Protein AF-A0A8R1ITS7-F1 (afdb_monomer_lite)

InterPro domains:
  IPR011989 Armadillo-like helical [G3DSA:1.25.10.10] (3-135)
  IPR016024 Armadillo-type fold [SSF48371] (13-123)

Organism: Caenorhabditis japonica (NCBI:txid281687)

Sequence (135 aa):
MSLHHEFIIAKFHTKVAITVGRLGQYCGEELAPHIGRFIRPCCYSLRNIKDNAEKESAFIGLCNMINLNPVGVLNDFIFWCDAIASWSQPTDTLRQLFANILQSFKLQVGDVNWTNFIQQLPPPLRERLALFYQI

Structure (mmCIF, N/CA/C/O backbone):
data_AF-A0A8R1ITS7-F1
#
_entry.id   AF-A0A8R1ITS7-F1
#
loop_
_atom_site.group_PDB
_atom_site.id
_atom_site.type_symbol
_atom_site.label_atom_id
_atom_site.label_alt_id
_atom_site.label_comp_id
_atom_site.label_asym_id
_atom_site.label_entity_id
_atom_site.label_seq_id
_atom_site.pdbx_PDB_ins_code
_atom_site.Cartn_x
_atom_site.Cartn_y
_atom_site.Cartn_z
_atom_site.occupancy
_atom_site.B_iso_or_equiv
_atom_site.auth_seq_id
_atom_site.auth_comp_id
_atom_site.auth_asym_id
_atom_site.auth_atom_id
_atom_site.pdbx_PDB_model_num
ATOM 1 N N . MET A 1 1 ? 19.630 -27.351 -6.925 1.00 55.12 1 MET A N 1
ATOM 2 C CA . MET A 1 1 ? 18.923 -26.910 -8.151 1.00 55.12 1 MET A CA 1
ATOM 3 C C . MET A 1 1 ? 17.594 -26.195 -7.844 1.00 55.12 1 MET A C 1
ATOM 5 O O . MET A 1 1 ? 17.341 -25.187 -8.485 1.00 55.12 1 MET A O 1
ATOM 9 N N . SER A 1 2 ? 16.813 -26.608 -6.825 1.00 68.25 2 SER A N 1
ATOM 10 C CA . SER A 1 2 ? 15.520 -25.978 -6.433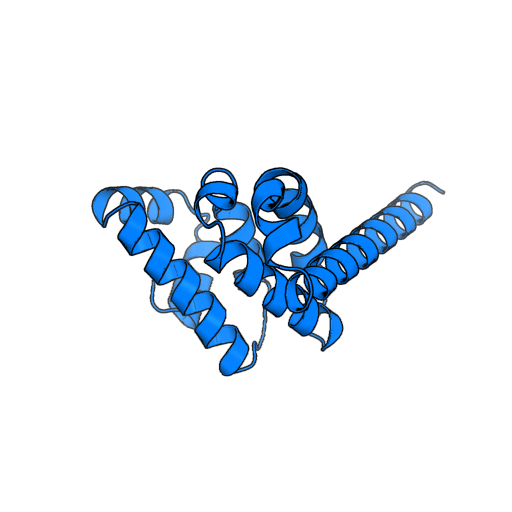 1.00 68.25 2 SER A CA 1
ATOM 11 C C . SER A 1 2 ? 15.596 -24.485 -6.062 1.00 68.25 2 SER A C 1
ATOM 13 O O . SER A 1 2 ? 14.890 -23.666 -6.638 1.00 68.25 2 SER A O 1
ATOM 15 N N . LEU A 1 3 ? 16.528 -24.103 -5.177 1.00 67.81 3 LEU A N 1
ATOM 16 C CA . LEU A 1 3 ? 16.639 -22.727 -4.654 1.00 67.81 3 LEU A CA 1
ATOM 17 C C . LEU A 1 3 ? 16.933 -21.668 -5.731 1.00 67.81 3 LEU A C 1
ATOM 19 O O . LEU A 1 3 ? 16.539 -20.512 -5.606 1.00 67.81 3 LEU A O 1
ATOM 23 N N . HIS A 1 4 ? 17.625 -22.050 -6.808 1.00 73.56 4 HIS A N 1
ATOM 24 C CA . HIS A 1 4 ? 17.936 -21.134 -7.906 1.00 73.56 4 HIS A CA 1
ATOM 25 C C . HIS A 1 4 ? 16.693 -20.812 -8.747 1.00 73.56 4 HIS A C 1
ATOM 27 O O . HIS A 1 4 ? 16.482 -19.661 -9.121 1.00 73.56 4 HIS A O 1
ATOM 33 N N . HIS A 1 5 ? 15.842 -21.811 -8.994 1.00 72.50 5 HIS A N 1
ATOM 34 C CA . HIS A 1 5 ? 14.575 -21.617 -9.697 1.00 72.50 5 HIS A CA 1
ATOM 35 C C . HIS A 1 5 ? 13.607 -20.756 -8.886 1.00 72.50 5 HIS A C 1
ATOM 37 O O . HIS A 1 5 ? 13.038 -19.813 -9.430 1.00 72.50 5 HIS A O 1
ATOM 43 N N . GLU A 1 6 ? 13.476 -21.015 -7.584 1.00 73.62 6 GLU A N 1
ATOM 44 C CA . GLU A 1 6 ? 12.650 -20.199 -6.683 1.00 73.62 6 GLU A CA 1
ATOM 45 C C . GLU A 1 6 ? 13.108 -18.734 -6.665 1.00 73.62 6 GLU A C 1
ATOM 47 O O . GLU A 1 6 ? 12.290 -17.817 -6.749 1.00 73.62 6 GLU A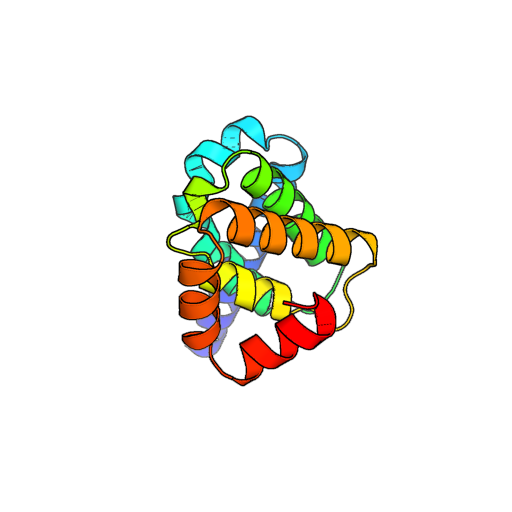 O 1
ATOM 52 N N . PHE A 1 7 ? 14.423 -18.499 -6.657 1.00 75.69 7 PHE A N 1
ATOM 53 C CA . PHE A 1 7 ? 14.991 -17.155 -6.732 1.00 75.69 7 PHE A CA 1
ATOM 54 C C . PHE A 1 7 ? 14.695 -16.448 -8.064 1.00 75.69 7 PHE A C 1
ATOM 56 O O . PHE A 1 7 ? 14.384 -15.253 -8.078 1.00 75.69 7 PHE A O 1
ATOM 63 N N . ILE A 1 8 ? 14.767 -17.165 -9.190 1.00 78.38 8 ILE A N 1
ATOM 64 C CA . ILE A 1 8 ? 14.412 -16.618 -10.509 1.00 78.38 8 ILE A CA 1
ATOM 65 C C . ILE A 1 8 ? 12.922 -16.261 -10.559 1.00 78.38 8 ILE A C 1
ATOM 67 O O . ILE A 1 8 ? 12.573 -15.165 -11.001 1.00 78.38 8 ILE A O 1
ATOM 71 N N . ILE A 1 9 ? 12.052 -17.144 -10.063 1.00 81.19 9 ILE A N 1
ATOM 72 C CA . ILE A 1 9 ? 10.602 -16.916 -10.010 1.00 81.19 9 ILE A CA 1
ATOM 73 C C . ILE A 1 9 ? 10.295 -15.685 -9.145 1.00 81.19 9 ILE A C 1
ATOM 75 O O . ILE A 1 9 ? 9.589 -14.780 -9.590 1.00 81.19 9 ILE A O 1
ATOM 79 N N . ALA A 1 10 ? 10.899 -15.572 -7.960 1.00 79.31 10 ALA A N 1
ATOM 80 C CA . ALA A 1 10 ? 10.717 -14.412 -7.087 1.00 79.31 10 ALA A CA 1
ATOM 81 C C . ALA A 1 10 ? 11.150 -13.092 -7.756 1.00 79.31 10 ALA A C 1
ATOM 83 O O . ALA A 1 10 ? 10.463 -12.069 -7.645 1.00 79.31 10 ALA A O 1
ATOM 84 N N . LYS A 1 11 ? 12.259 -13.110 -8.509 1.00 85.19 11 LYS A N 1
ATOM 85 C CA . LYS A 1 11 ? 12.704 -11.953 -9.302 1.00 85.19 11 LYS A CA 1
ATOM 86 C C . LYS A 1 11 ? 11.734 -11.600 -10.425 1.00 85.19 11 LYS A C 1
ATOM 88 O O . LYS A 1 11 ? 11.484 -10.415 -10.645 1.00 85.19 11 LYS A O 1
ATOM 93 N N . PHE A 1 12 ? 11.180 -12.594 -11.115 1.00 89.31 12 PHE A N 1
ATOM 94 C CA . PHE A 1 12 ? 10.183 -12.365 -12.160 1.00 89.31 12 PHE A CA 1
ATOM 95 C C . PHE A 1 12 ? 8.929 -11.693 -11.588 1.00 89.31 12 PHE A C 1
ATOM 97 O O . PHE A 1 12 ? 8.538 -10.628 -12.062 1.00 89.31 12 PHE A O 1
ATOM 104 N N . HIS A 1 13 ? 8.369 -12.242 -10.508 1.00 90.25 13 HIS A N 1
ATOM 105 C CA . HIS A 1 13 ? 7.190 -11.681 -9.836 1.00 90.25 13 HIS A CA 1
ATOM 106 C C . HIS A 1 13 ? 7.432 -10.238 -9.375 1.00 90.25 13 HIS A C 1
ATOM 108 O O . HIS A 1 13 ? 6.597 -9.360 -9.585 1.00 90.25 13 HIS A O 1
ATOM 114 N N . THR A 1 14 ? 8.623 -9.973 -8.833 1.00 91.25 14 THR A N 1
ATOM 115 C CA . THR A 1 14 ? 9.069 -8.628 -8.454 1.00 91.25 14 THR A CA 1
ATOM 116 C C . THR A 1 14 ? 9.046 -7.660 -9.636 1.00 91.25 14 THR A C 1
ATOM 118 O O . THR A 1 14 ? 8.490 -6.565 -9.532 1.00 91.25 14 THR A O 1
ATOM 121 N N . LYS A 1 15 ? 9.628 -8.044 -10.778 1.00 93.25 15 LYS A N 1
ATOM 122 C CA . LYS A 1 15 ? 9.679 -7.175 -11.961 1.00 93.25 15 LYS A CA 1
ATOM 123 C C . LYS A 1 15 ? 8.299 -6.957 -12.580 1.00 93.25 15 LYS A C 1
ATOM 125 O O . LYS A 1 15 ? 8.005 -5.833 -12.988 1.00 93.25 15 LYS A O 1
ATOM 130 N N . VAL A 1 16 ? 7.434 -7.971 -12.573 1.00 95.44 16 VAL A N 1
ATOM 131 C CA . VAL A 1 16 ? 6.028 -7.823 -12.979 1.00 95.44 16 VAL A CA 1
ATOM 132 C C . VAL A 1 16 ? 5.307 -6.834 -12.061 1.00 95.44 16 VAL A C 1
ATOM 134 O O . VAL A 1 16 ? 4.694 -5.895 -12.558 1.00 95.44 16 VAL A O 1
ATOM 137 N N . ALA A 1 17 ? 5.443 -6.968 -10.739 1.00 96.44 17 ALA A N 1
ATOM 138 C CA . ALA A 1 17 ? 4.797 -6.068 -9.784 1.00 96.44 17 ALA A CA 1
ATOM 139 C C . ALA A 1 17 ? 5.269 -4.610 -9.924 1.00 96.44 17 ALA A C 1
ATOM 141 O O . ALA A 1 17 ? 4.442 -3.699 -9.903 1.00 96.44 17 ALA A O 1
ATOM 142 N N . ILE A 1 18 ? 6.573 -4.383 -10.134 1.00 97.06 18 ILE A N 1
ATOM 143 C CA . ILE A 1 18 ? 7.114 -3.044 -10.425 1.00 97.06 18 ILE A CA 1
ATOM 144 C C . ILE A 1 18 ? 6.495 -2.478 -11.706 1.00 97.06 18 ILE A C 1
ATOM 146 O O . ILE A 1 18 ? 6.094 -1.317 -11.741 1.00 97.06 18 ILE A O 1
ATOM 150 N N . THR A 1 19 ? 6.416 -3.295 -12.758 1.00 96.94 19 THR A N 1
ATOM 151 C CA . THR A 1 19 ? 5.890 -2.872 -14.062 1.00 96.94 19 THR A CA 1
ATOM 152 C C . THR A 1 19 ? 4.410 -2.513 -13.969 1.00 96.94 19 THR A C 1
ATOM 154 O O . THR A 1 19 ? 4.026 -1.439 -14.420 1.00 96.94 19 THR A O 1
ATOM 157 N N . VAL A 1 20 ? 3.595 -3.350 -13.322 1.00 96.69 20 VAL A N 1
ATOM 158 C CA . VAL A 1 20 ? 2.167 -3.077 -13.084 1.00 96.69 20 VAL A CA 1
ATOM 159 C C . VAL A 1 20 ? 1.981 -1.792 -12.277 1.00 96.69 20 VAL A C 1
ATOM 161 O O . VAL A 1 20 ? 1.183 -0.941 -12.662 1.00 96.69 20 VAL A O 1
ATOM 164 N N . GLY A 1 21 ? 2.758 -1.608 -11.205 1.00 96.69 21 GLY A N 1
ATOM 165 C CA . GLY A 1 21 ? 2.728 -0.373 -10.424 1.00 96.69 21 GLY A CA 1
ATOM 166 C C . GLY A 1 21 ? 3.066 0.854 -11.274 1.00 96.69 21 GLY A C 1
ATOM 167 O O . GLY A 1 21 ? 2.350 1.844 -11.227 1.00 96.69 21 GLY A O 1
ATOM 168 N N . ARG A 1 22 ? 4.098 0.780 -12.122 1.00 96.75 22 ARG A N 1
ATOM 169 C CA . ARG A 1 22 ? 4.470 1.880 -13.029 1.00 96.75 22 ARG A CA 1
ATOM 170 C C . ARG A 1 22 ? 3.415 2.171 -14.092 1.00 96.75 22 ARG A C 1
ATOM 172 O O . ARG A 1 22 ? 3.179 3.338 -14.379 1.00 96.75 22 ARG A O 1
ATOM 179 N N . LEU A 1 23 ? 2.762 1.148 -14.645 1.00 96.56 23 LEU A N 1
ATOM 180 C CA . LEU A 1 23 ? 1.652 1.350 -15.580 1.00 96.56 23 LEU A CA 1
ATOM 181 C C . LEU A 1 23 ? 0.505 2.120 -14.917 1.00 96.56 23 LEU A C 1
ATOM 183 O O . LEU A 1 23 ? -0.053 3.013 -15.542 1.00 96.56 23 LEU A O 1
ATOM 187 N N . GLY A 1 24 ? 0.226 1.868 -13.635 1.00 96.94 24 GLY A N 1
ATOM 188 C CA . GLY A 1 24 ? -0.781 2.610 -12.871 1.00 96.94 24 GLY A CA 1
ATOM 189 C C . GLY A 1 24 ? -0.509 4.112 -12.711 1.00 96.94 24 GLY A C 1
ATOM 190 O O . GLY A 1 24 ? -1.420 4.852 -12.352 1.00 96.94 24 GLY A O 1
ATOM 191 N N . GLN A 1 25 ? 0.710 4.594 -12.989 1.00 95.88 25 GLN A N 1
ATOM 192 C CA . GLN A 1 25 ? 0.982 6.037 -13.024 1.00 95.88 25 GLN A CA 1
ATOM 193 C C . GLN A 1 25 ? 0.408 6.723 -14.267 1.00 95.88 25 GLN A C 1
ATOM 195 O O . GLN A 1 25 ? 0.081 7.904 -14.200 1.00 95.88 25 GLN A O 1
ATOM 200 N N . TYR A 1 26 ? 0.307 5.998 -15.383 1.00 95.31 26 TYR A N 1
ATOM 201 C CA . TYR A 1 26 ? -0.061 6.554 -16.688 1.00 95.31 26 TYR A CA 1
ATOM 202 C C . TYR A 1 26 ? -1.422 6.053 -17.182 1.00 95.31 26 TYR A C 1
ATOM 204 O O . TYR A 1 26 ? -2.135 6.793 -17.844 1.00 95.31 26 TYR A O 1
ATOM 212 N N . CYS A 1 27 ? -1.778 4.814 -16.840 1.00 94.88 27 CYS A N 1
ATOM 213 C CA . CYS A 1 27 ? -3.000 4.119 -17.252 1.00 94.88 27 CYS A CA 1
ATOM 214 C C . CYS A 1 27 ? -3.777 3.632 -16.016 1.00 94.88 27 CYS A C 1
ATOM 216 O O . CYS A 1 27 ? -4.177 2.469 -15.906 1.00 94.88 27 CYS A O 1
ATOM 218 N N . GLY A 1 28 ? -3.870 4.496 -15.000 1.00 95.25 28 GLY A N 1
ATOM 219 C CA . GLY A 1 28 ? -4.514 4.160 -13.732 1.00 95.25 28 GLY A CA 1
ATOM 220 C C . GLY A 1 28 ? -6.006 3.868 -13.895 1.00 95.25 28 GLY A C 1
ATOM 221 O O . GLY A 1 28 ? -6.514 2.953 -13.252 1.00 95.25 28 GLY A O 1
ATOM 222 N N . GLU A 1 29 ? -6.689 4.598 -14.776 1.00 96.25 29 GLU A N 1
ATOM 223 C CA . GLU A 1 29 ? -8.132 4.469 -15.015 1.00 96.25 29 GLU A CA 1
ATOM 224 C C . GLU A 1 29 ? -8.500 3.119 -15.637 1.00 96.25 29 GLU A C 1
ATOM 226 O O . GLU A 1 29 ? -9.497 2.508 -15.256 1.00 96.25 29 GLU A O 1
ATOM 231 N N . GLU A 1 30 ? -7.664 2.601 -16.534 1.00 96.94 30 GLU A N 1
ATOM 232 C CA . GLU A 1 30 ? -7.872 1.313 -17.192 1.00 96.94 30 GLU A CA 1
ATOM 233 C C . GLU A 1 30 ? -7.544 0.133 -16.269 1.00 96.94 30 GLU A C 1
ATOM 235 O O . GLU A 1 30 ? -8.166 -0.929 -16.351 1.00 96.94 30 GLU A O 1
ATOM 240 N N . LEU A 1 31 ? -6.564 0.302 -15.377 1.00 96.94 31 LEU A N 1
ATOM 241 C CA . LEU A 1 31 ? -6.100 -0.767 -14.492 1.00 96.94 31 LEU A CA 1
ATOM 242 C C . LEU A 1 31 ? -6.870 -0.846 -13.169 1.00 96.94 31 LEU A C 1
ATOM 244 O O . LEU A 1 31 ? -7.051 -1.948 -12.639 1.00 96.94 31 LEU A O 1
ATOM 248 N N . ALA A 1 32 ? -7.345 0.280 -12.631 1.00 97.25 32 ALA A N 1
ATOM 249 C CA . ALA A 1 32 ? -8.041 0.338 -11.345 1.00 97.25 32 ALA A CA 1
ATOM 250 C C . ALA A 1 32 ? -9.268 -0.596 -11.245 1.00 97.25 32 ALA A C 1
ATOM 252 O O . ALA A 1 32 ? -9.410 -1.262 -10.214 1.00 97.25 32 ALA A O 1
ATOM 253 N N . PRO A 1 33 ? -10.117 -0.777 -12.280 1.00 97.88 33 PRO A N 1
ATOM 254 C CA . PRO A 1 33 ? -11.212 -1.755 -12.252 1.00 97.88 33 PRO A CA 1
ATOM 255 C C . PRO A 1 33 ? -10.753 -3.202 -12.016 1.00 97.88 33 PRO A C 1
ATOM 257 O O . PRO A 1 33 ? -11.532 -4.053 -11.584 1.00 97.88 33 PRO A O 1
ATOM 260 N N . HIS A 1 34 ? -9.481 -3.500 -12.286 1.00 96.94 34 HIS A N 1
ATOM 261 C CA . HIS A 1 34 ? -8.890 -4.829 -12.165 1.00 96.94 34 HIS A CA 1
ATOM 262 C C . HIS A 1 34 ? -7.954 -4.978 -10.961 1.00 96.94 34 HIS A C 1
ATOM 264 O O . HIS A 1 34 ? -7.400 -6.063 -10.773 1.00 96.94 34 HIS A O 1
ATOM 270 N N . ILE A 1 35 ? -7.810 -3.944 -10.122 1.00 97.31 35 ILE A N 1
ATOM 271 C CA . ILE A 1 35 ? -6.833 -3.909 -9.024 1.00 97.31 35 ILE A CA 1
ATOM 272 C C . ILE A 1 35 ? -6.943 -5.103 -8.070 1.00 97.31 35 ILE A C 1
ATOM 274 O O . ILE A 1 35 ? -5.928 -5.703 -7.714 1.00 97.31 35 ILE A O 1
ATOM 278 N N . GLY A 1 36 ? -8.163 -5.538 -7.745 1.00 96.69 36 GLY A N 1
ATOM 279 C CA . GLY A 1 36 ? -8.394 -6.689 -6.866 1.00 96.69 36 GLY A CA 1
ATOM 280 C C . GLY A 1 36 ? -7.824 -8.011 -7.393 1.00 96.69 36 GLY A C 1
ATOM 281 O O . GLY A 1 36 ? -7.599 -8.936 -6.621 1.00 96.69 36 GLY A O 1
ATOM 282 N N . ARG A 1 37 ? -7.528 -8.122 -8.697 1.00 96.06 37 ARG A N 1
ATOM 283 C CA . ARG A 1 37 ? -6.925 -9.335 -9.279 1.00 96.06 37 ARG A CA 1
ATOM 284 C C . ARG A 1 37 ? -5.426 -9.444 -9.020 1.00 96.06 37 ARG A C 1
ATOM 286 O O . ARG A 1 37 ? -4.895 -10.551 -9.034 1.00 96.06 37 ARG A O 1
ATOM 293 N N . PHE A 1 38 ? -4.737 -8.320 -8.829 1.00 96.06 38 PHE A N 1
ATOM 294 C CA . PHE A 1 38 ? -3.274 -8.294 -8.768 1.00 96.06 38 PHE A CA 1
ATOM 295 C C . PHE A 1 38 ? -2.705 -7.607 -7.525 1.00 96.06 38 PHE A C 1
ATOM 297 O O . PHE A 1 38 ? -1.520 -7.779 -7.246 1.00 96.06 38 PHE A O 1
ATOM 304 N N . ILE A 1 39 ? -3.507 -6.887 -6.735 1.00 97.25 39 ILE A N 1
ATOM 305 C CA . ILE A 1 39 ? -2.993 -6.147 -5.577 1.00 97.25 39 ILE A CA 1
ATOM 306 C C . ILE A 1 39 ? -2.306 -7.061 -4.561 1.00 97.25 39 ILE A C 1
ATOM 308 O O . ILE A 1 39 ? -1.195 -6.764 -4.131 1.00 97.25 39 ILE A O 1
ATOM 312 N N . ARG A 1 40 ? -2.889 -8.225 -4.253 1.00 96.88 40 ARG A N 1
ATOM 313 C CA . ARG A 1 40 ? -2.301 -9.202 -3.325 1.00 96.88 40 ARG A CA 1
ATOM 314 C C . ARG A 1 40 ? -0.914 -9.695 -3.779 1.00 96.88 40 ARG A C 1
ATOM 316 O O . ARG A 1 40 ? 0.037 -9.526 -3.011 1.00 96.88 40 ARG A O 1
ATOM 323 N N . PRO A 1 41 ? -0.735 -10.281 -4.985 1.00 96.00 41 PRO A N 1
ATOM 324 C CA . PRO A 1 41 ? 0.590 -10.713 -5.434 1.00 96.00 41 PRO A CA 1
ATOM 325 C C . PRO A 1 41 ? 1.567 -9.545 -5.637 1.00 96.00 41 PRO A C 1
ATOM 327 O O . PRO A 1 41 ? 2.767 -9.723 -5.406 1.00 96.00 41 PRO A O 1
ATOM 330 N N . CYS A 1 42 ? 1.092 -8.346 -5.996 1.00 96.81 42 CYS A N 1
ATOM 331 C CA . CYS A 1 42 ? 1.932 -7.148 -6.046 1.00 96.81 42 CYS A CA 1
ATOM 332 C C . CYS A 1 42 ? 2.458 -6.773 -4.656 1.00 96.81 42 CYS A C 1
ATOM 334 O O . CYS A 1 42 ? 3.671 -6.667 -4.490 1.00 96.81 42 CYS A O 1
ATOM 336 N N . CYS A 1 43 ? 1.589 -6.651 -3.650 1.00 97.44 43 CYS A N 1
ATOM 337 C CA . CYS A 1 43 ? 1.969 -6.368 -2.264 1.00 97.44 43 CYS A CA 1
ATOM 338 C C . CYS A 1 43 ? 2.972 -7.397 -1.728 1.00 97.44 43 CYS A C 1
ATOM 340 O O . CYS A 1 43 ? 4.019 -7.021 -1.199 1.00 97.44 43 CYS A O 1
ATOM 342 N N . TYR A 1 44 ? 2.701 -8.689 -1.942 1.00 95.44 44 TYR A N 1
ATOM 343 C CA . TYR A 1 44 ? 3.591 -9.776 -1.526 1.00 95.44 44 TYR A CA 1
ATOM 344 C C . TYR A 1 44 ? 4.977 -9.708 -2.186 1.00 95.44 44 TYR A C 1
ATOM 346 O O . TYR A 1 44 ? 5.991 -9.999 -1.554 1.00 95.44 44 TYR A O 1
ATOM 354 N N . SER A 1 45 ? 5.047 -9.304 -3.453 1.00 95.62 45 SER A N 1
ATOM 355 C CA . SER A 1 45 ? 6.328 -9.181 -4.155 1.00 95.62 45 SER A CA 1
ATOM 356 C C . SER A 1 45 ? 7.078 -7.922 -3.713 1.00 95.62 45 SER A C 1
ATOM 358 O O . SER A 1 45 ? 8.256 -7.983 -3.365 1.00 95.62 45 SER A O 1
ATOM 360 N N . LEU A 1 46 ? 6.386 -6.779 -3.672 1.00 96.62 46 LEU A N 1
ATOM 361 C CA . LEU A 1 46 ? 6.978 -5.469 -3.401 1.00 96.62 46 LEU A CA 1
ATOM 362 C C . LEU A 1 46 ? 7.468 -5.314 -1.955 1.00 96.62 46 LEU A C 1
ATOM 364 O O . LEU A 1 46 ? 8.473 -4.634 -1.738 1.00 96.62 46 LEU A O 1
ATOM 368 N N . ARG A 1 47 ? 6.827 -5.972 -0.975 1.00 95.94 47 ARG A N 1
ATOM 369 C CA . ARG A 1 47 ? 7.268 -5.931 0.435 1.00 95.94 47 ARG A CA 1
ATOM 370 C C . ARG A 1 47 ? 8.685 -6.469 0.656 1.00 95.94 47 ARG A C 1
ATOM 372 O O . ARG A 1 47 ? 9.322 -6.123 1.642 1.00 95.94 47 ARG A O 1
ATOM 379 N N . ASN A 1 48 ? 9.172 -7.321 -0.248 1.00 93.56 48 ASN A N 1
ATOM 380 C CA . ASN A 1 48 ? 10.474 -7.986 -0.136 1.00 93.56 48 ASN A CA 1
ATOM 381 C C . ASN A 1 48 ? 11.601 -7.218 -0.847 1.00 93.56 48 ASN A C 1
ATOM 383 O O . ASN A 1 48 ? 12.757 -7.644 -0.835 1.00 93.56 48 ASN A O 1
ATOM 387 N N . ILE A 1 49 ? 11.282 -6.087 -1.481 1.00 93.75 49 ILE A N 1
ATOM 388 C CA . ILE A 1 49 ? 12.244 -5.257 -2.204 1.00 93.75 49 ILE A CA 1
ATOM 389 C C . ILE A 1 49 ? 12.796 -4.196 -1.251 1.00 93.75 49 ILE A C 1
ATOM 391 O O . ILE A 1 49 ? 12.037 -3.541 -0.530 1.00 93.75 49 ILE A O 1
ATOM 395 N N . LYS A 1 50 ? 14.120 -4.000 -1.275 1.00 94.88 50 LYS A N 1
ATOM 396 C CA . LYS A 1 50 ? 14.766 -2.866 -0.599 1.00 94.88 50 LYS A CA 1
ATOM 397 C C . LYS A 1 50 ? 14.243 -1.548 -1.163 1.00 94.88 50 LYS A C 1
ATOM 399 O O . LYS A 1 50 ? 14.017 -1.437 -2.365 1.00 94.88 50 LYS A O 1
ATOM 404 N N . ASP A 1 51 ? 14.105 -0.553 -0.300 1.00 95.88 51 ASP A N 1
ATOM 405 C CA . ASP A 1 51 ? 13.643 0.774 -0.698 1.00 95.88 51 ASP A CA 1
ATOM 406 C C . ASP A 1 51 ? 14.575 1.361 -1.763 1.00 95.88 51 ASP A C 1
ATOM 408 O O . ASP A 1 51 ? 15.789 1.460 -1.580 1.00 95.88 51 ASP A O 1
ATOM 412 N N . ASN A 1 52 ? 13.999 1.665 -2.923 1.00 95.50 52 ASN A N 1
ATOM 413 C CA . ASN A 1 52 ? 14.680 2.237 -4.073 1.00 95.50 52 ASN A CA 1
ATOM 414 C C . ASN A 1 52 ? 13.659 2.943 -4.981 1.00 95.50 52 ASN A C 1
ATOM 416 O O . ASN A 1 52 ? 12.446 2.802 -4.806 1.00 95.50 52 ASN A O 1
ATOM 420 N N . ALA A 1 53 ? 14.154 3.647 -6.001 1.00 95.81 53 ALA A N 1
ATOM 421 C CA . ALA A 1 53 ? 13.310 4.378 -6.946 1.00 95.81 53 ALA A CA 1
ATOM 422 C C . ALA A 1 53 ? 12.336 3.475 -7.733 1.00 95.81 53 ALA A C 1
ATOM 424 O O . ALA A 1 53 ? 11.248 3.912 -8.107 1.00 95.81 53 ALA A O 1
ATOM 425 N N . GLU A 1 54 ? 12.682 2.203 -7.988 1.00 95.62 54 GLU A N 1
ATOM 426 C CA . GLU A 1 54 ? 11.766 1.275 -8.664 1.00 95.62 54 GLU A CA 1
ATOM 427 C C . GLU A 1 54 ? 10.552 0.956 -7.790 1.00 95.62 54 GLU A C 1
ATOM 429 O O . GLU A 1 54 ? 9.416 1.086 -8.251 1.00 95.62 54 GLU A O 1
ATOM 434 N N . LYS A 1 55 ? 10.793 0.601 -6.524 1.00 96.62 55 LYS A N 1
ATOM 435 C CA . LYS A 1 55 ? 9.758 0.351 -5.522 1.00 96.62 55 LYS A CA 1
ATOM 436 C C . LYS A 1 55 ? 8.899 1.599 -5.334 1.00 96.62 55 LYS A C 1
ATOM 438 O O . LYS A 1 55 ? 7.681 1.494 -5.394 1.00 96.62 55 LYS A O 1
ATOM 443 N N . GLU A 1 56 ? 9.512 2.774 -5.203 1.00 97.25 56 GLU A N 1
ATOM 444 C CA . GLU A 1 56 ? 8.789 4.042 -5.028 1.00 97.25 56 GLU A CA 1
ATOM 445 C C . GLU A 1 56 ? 7.846 4.309 -6.199 1.00 97.25 56 GLU A C 1
ATOM 447 O O . GLU A 1 56 ? 6.641 4.464 -6.002 1.00 97.25 56 GLU A O 1
ATOM 452 N N . SER A 1 57 ? 8.362 4.235 -7.429 1.00 97.00 57 SER A N 1
ATOM 453 C CA . SER A 1 57 ? 7.536 4.406 -8.625 1.00 97.00 57 SER A CA 1
ATOM 454 C C . SER A 1 57 ? 6.385 3.389 -8.695 1.00 97.00 57 SER A C 1
ATOM 456 O O . SER A 1 57 ? 5.259 3.747 -9.039 1.00 97.00 57 SER A O 1
ATOM 458 N N . ALA A 1 58 ? 6.618 2.133 -8.311 1.00 97.88 58 ALA A N 1
ATOM 459 C CA . ALA A 1 58 ? 5.566 1.126 -8.299 1.00 97.88 58 ALA A CA 1
ATOM 460 C C . ALA A 1 58 ? 4.465 1.461 -7.279 1.00 97.88 58 ALA A C 1
ATOM 462 O O . ALA A 1 58 ? 3.282 1.397 -7.613 1.00 97.88 58 ALA A O 1
ATOM 463 N N . PHE A 1 59 ? 4.839 1.859 -6.060 1.00 98.25 59 PHE A N 1
ATOM 464 C CA . PHE A 1 59 ? 3.873 2.220 -5.022 1.00 98.25 59 PHE A CA 1
ATOM 465 C C . PHE A 1 59 ? 3.096 3.495 -5.353 1.00 98.25 59 PHE A C 1
ATOM 467 O O . PHE A 1 59 ? 1.909 3.538 -5.047 1.00 98.25 59 PHE A O 1
ATOM 474 N N . ILE A 1 60 ? 3.703 4.491 -6.009 1.00 97.75 60 ILE A N 1
ATOM 475 C CA . ILE A 1 60 ? 2.981 5.692 -6.467 1.00 97.75 60 ILE A CA 1
ATOM 476 C C . ILE A 1 60 ? 1.828 5.300 -7.398 1.00 97.75 60 ILE A C 1
ATOM 478 O O . ILE A 1 60 ? 0.689 5.701 -7.170 1.00 97.75 60 ILE A O 1
ATOM 482 N N . GLY A 1 61 ? 2.083 4.468 -8.411 1.00 97.81 61 GLY A N 1
ATOM 483 C CA . GLY A 1 61 ? 1.009 4.066 -9.320 1.00 97.81 61 GLY A CA 1
ATOM 484 C C . GLY A 1 61 ? -0.002 3.111 -8.682 1.00 97.81 61 GLY A C 1
ATOM 485 O O . GLY A 1 61 ? -1.189 3.205 -8.985 1.00 97.81 61 GLY A O 1
ATOM 486 N N . LEU A 1 62 ? 0.410 2.263 -7.727 1.00 98.06 62 LEU A N 1
ATOM 487 C CA . LEU A 1 62 ? -0.546 1.521 -6.894 1.00 98.06 62 LEU A CA 1
ATOM 488 C C . LEU A 1 62 ? -1.447 2.471 -6.091 1.00 98.06 62 LEU A C 1
ATOM 490 O O . LEU A 1 62 ? -2.656 2.263 -6.074 1.00 98.06 62 LEU A O 1
ATOM 494 N N . CYS A 1 63 ? -0.898 3.529 -5.483 1.00 97.88 63 CYS A N 1
ATOM 495 C CA . CYS A 1 63 ? -1.690 4.526 -4.759 1.00 97.88 63 CYS A CA 1
ATOM 496 C C . CYS A 1 63 ? -2.706 5.212 -5.680 1.00 97.88 63 CYS A C 1
ATOM 498 O O . CYS A 1 63 ? -3.871 5.340 -5.309 1.00 97.88 63 CYS A O 1
ATOM 500 N N . ASN A 1 64 ? -2.295 5.590 -6.894 1.00 97.25 64 ASN A N 1
ATOM 501 C CA . ASN A 1 64 ? -3.192 6.183 -7.889 1.00 97.25 64 ASN A CA 1
ATOM 502 C C . ASN A 1 64 ? -4.365 5.248 -8.215 1.00 97.25 64 ASN A C 1
ATOM 504 O O . ASN A 1 64 ? -5.519 5.667 -8.168 1.00 97.25 64 ASN A O 1
ATOM 508 N N . MET A 1 65 ? -4.087 3.968 -8.478 1.00 97.94 65 MET A N 1
ATOM 509 C CA . MET A 1 65 ? -5.136 2.988 -8.773 1.00 97.94 65 MET A CA 1
ATOM 510 C C . MET A 1 65 ? -6.052 2.715 -7.569 1.00 97.94 65 MET A C 1
ATOM 512 O O . MET A 1 65 ? -7.257 2.558 -7.751 1.00 97.94 65 MET A O 1
ATOM 516 N N . ILE A 1 66 ? -5.514 2.689 -6.343 1.00 97.44 66 ILE A N 1
ATOM 517 C CA . ILE A 1 66 ? -6.316 2.539 -5.116 1.00 97.44 66 ILE A CA 1
ATOM 518 C C . ILE A 1 66 ? -7.249 3.735 -4.932 1.00 97.44 66 ILE A C 1
ATOM 520 O O . ILE A 1 66 ? -8.412 3.540 -4.600 1.00 97.44 66 ILE A O 1
ATOM 524 N N . ASN A 1 67 ? -6.776 4.955 -5.185 1.00 95.75 67 ASN A N 1
ATOM 525 C CA . ASN A 1 67 ? -7.612 6.152 -5.089 1.00 95.75 67 ASN A CA 1
ATOM 526 C C . ASN A 1 67 ? -8.758 6.147 -6.116 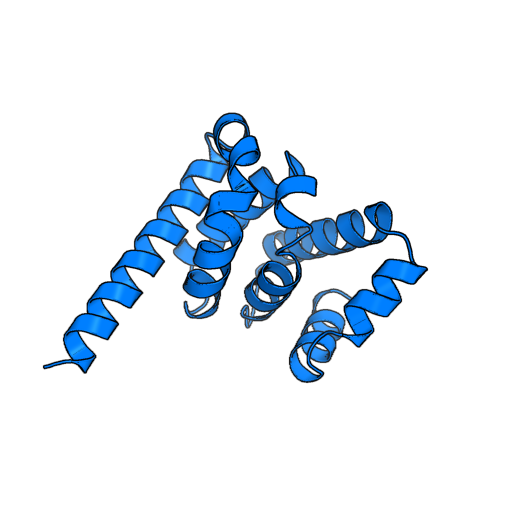1.00 95.75 67 ASN A C 1
ATOM 528 O O . ASN A 1 67 ? -9.837 6.655 -5.825 1.00 95.75 67 ASN A O 1
ATOM 532 N N . LEU A 1 68 ? -8.547 5.544 -7.292 1.00 96.56 68 LEU A N 1
ATOM 533 C CA . LEU A 1 68 ? -9.579 5.381 -8.321 1.00 96.56 68 LEU A CA 1
ATOM 534 C C . LEU A 1 68 ? -10.583 4.264 -7.990 1.00 96.56 68 LEU A C 1
ATOM 536 O O . LEU A 1 68 ? -11.761 4.379 -8.322 1.00 96.56 68 LEU A O 1
ATOM 540 N N . ASN A 1 69 ? -10.140 3.181 -7.344 1.00 96.00 69 ASN A N 1
ATOM 541 C CA . ASN A 1 69 ? -10.998 2.054 -6.966 1.00 96.00 69 ASN A CA 1
ATOM 542 C C . ASN A 1 69 ? -10.610 1.452 -5.598 1.00 96.00 69 ASN A C 1
ATOM 544 O O . ASN A 1 69 ? -10.028 0.361 -5.540 1.00 96.00 69 ASN A O 1
ATOM 548 N N . PRO A 1 70 ? -10.971 2.108 -4.479 1.00 94.12 70 PRO A N 1
ATOM 549 C CA . PRO A 1 70 ? -10.618 1.627 -3.141 1.00 94.12 70 PRO A CA 1
ATOM 550 C C . PRO A 1 70 ? -11.354 0.330 -2.780 1.00 94.12 70 PRO A C 1
ATOM 552 O O . PRO A 1 70 ? -10.812 -0.532 -2.086 1.00 94.12 70 PRO A O 1
ATOM 555 N N . VAL A 1 71 ? -12.566 0.143 -3.320 1.00 93.62 71 VAL A N 1
ATOM 556 C CA . VAL A 1 71 ? -13.391 -1.061 -3.118 1.00 93.62 71 VAL A CA 1
ATOM 557 C C . VAL A 1 71 ? -12.662 -2.318 -3.593 1.00 93.62 71 VAL A C 1
ATOM 559 O O . VAL A 1 71 ? -12.741 -3.362 -2.945 1.00 93.62 71 VAL A O 1
ATOM 562 N N . GLY A 1 72 ? -11.891 -2.210 -4.680 1.00 94.12 72 GLY A N 1
ATOM 563 C CA . GLY A 1 72 ? -11.111 -3.316 -5.231 1.00 94.12 72 GLY A CA 1
ATOM 564 C C . GLY A 1 72 ? -10.028 -3.865 -4.297 1.00 94.12 72 GLY A C 1
ATOM 565 O O . GLY A 1 72 ? -9.540 -4.964 -4.544 1.00 94.12 72 GLY A O 1
ATOM 566 N N . VAL A 1 73 ? -9.662 -3.142 -3.231 1.00 95.88 73 VAL A N 1
ATOM 567 C CA . VAL A 1 73 ? -8.604 -3.543 -2.286 1.00 95.88 73 VAL A CA 1
ATOM 568 C C . VAL A 1 73 ? -9.150 -3.931 -0.909 1.00 95.88 73 VAL A C 1
ATOM 570 O O . VAL A 1 73 ? -8.408 -4.497 -0.114 1.00 95.88 73 VAL A O 1
ATOM 573 N N . LEU A 1 74 ? -10.445 -3.735 -0.626 1.00 91.62 74 LEU A N 1
ATOM 574 C CA . LEU A 1 74 ? -11.048 -4.001 0.693 1.00 91.62 74 LEU A CA 1
ATOM 575 C C . LEU A 1 74 ? -10.699 -5.383 1.267 1.00 91.62 74 LEU A C 1
ATOM 577 O O . LEU A 1 74 ? -10.228 -5.483 2.398 1.00 91.62 74 LEU A O 1
ATOM 581 N N . ASN A 1 75 ? -10.866 -6.439 0.469 1.00 91.94 75 ASN A N 1
ATOM 582 C CA . ASN A 1 75 ? -10.615 -7.821 0.899 1.00 91.94 75 ASN A CA 1
ATOM 583 C C . ASN A 1 75 ? -9.126 -8.140 1.109 1.00 91.94 75 ASN A C 1
ATOM 585 O O . ASN A 1 75 ? -8.786 -9.113 1.780 1.00 91.94 75 ASN A O 1
ATOM 589 N N . ASP A 1 76 ? -8.243 -7.335 0.522 1.00 95.31 76 ASP A N 1
ATOM 590 C CA . ASP A 1 76 ? -6.795 -7.530 0.512 1.00 95.31 76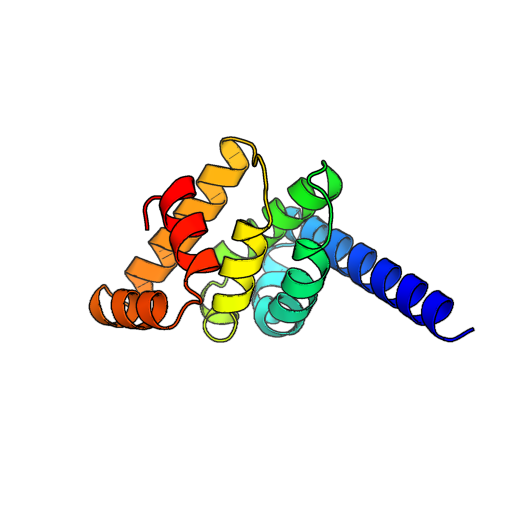 ASP A CA 1
ATOM 591 C C . ASP A 1 76 ? -6.050 -6.424 1.264 1.00 95.31 76 ASP A C 1
ATOM 593 O O . ASP A 1 76 ? -4.822 -6.327 1.192 1.00 95.31 76 ASP A O 1
ATOM 597 N N . PHE A 1 77 ? -6.774 -5.599 2.021 1.00 95.00 77 PHE A N 1
ATOM 598 C CA . PHE A 1 77 ? -6.222 -4.391 2.618 1.00 95.00 77 PHE A CA 1
ATOM 599 C C . PHE A 1 77 ? -5.115 -4.682 3.639 1.00 95.00 77 PHE A C 1
ATOM 601 O O . PHE A 1 77 ? -4.142 -3.939 3.728 1.00 9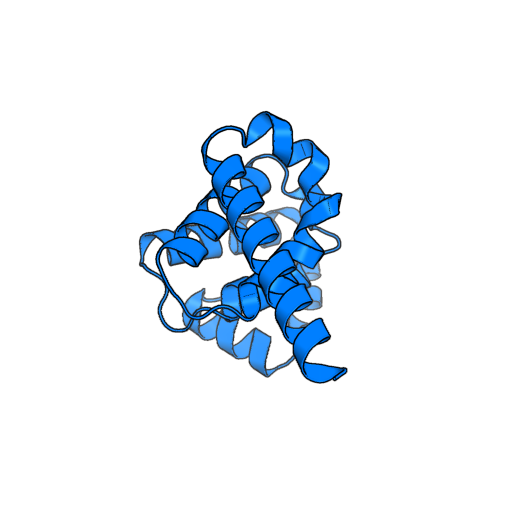5.00 77 PHE A O 1
ATOM 608 N N . ILE A 1 78 ? -5.172 -5.824 4.331 1.00 95.38 78 ILE A N 1
ATOM 609 C CA . ILE A 1 78 ? -4.079 -6.272 5.208 1.00 95.38 78 ILE A CA 1
ATOM 610 C C . ILE A 1 78 ? -2.750 -6.449 4.455 1.00 95.38 78 ILE A C 1
ATOM 612 O O . ILE A 1 78 ? -1.693 -6.110 4.987 1.00 95.38 78 ILE A O 1
ATOM 616 N N . PHE A 1 79 ? -2.785 -6.921 3.203 1.00 96.38 79 PHE A N 1
ATOM 617 C CA . PHE A 1 79 ? -1.584 -7.060 2.377 1.00 96.38 79 PHE A CA 1
ATOM 618 C C . PHE A 1 79 ? -1.047 -5.696 1.952 1.00 96.38 79 PHE A C 1
ATOM 620 O O . PHE A 1 79 ? 0.166 -5.520 1.871 1.00 96.38 79 PHE A O 1
ATOM 627 N N . TRP A 1 80 ? -1.933 -4.727 1.711 1.00 97.06 80 TRP A N 1
ATOM 628 C CA . TRP A 1 80 ? -1.531 -3.341 1.485 1.00 97.06 80 TRP A CA 1
ATOM 629 C C . TRP A 1 80 ? -0.838 -2.749 2.719 1.00 97.06 80 TRP A C 1
ATOM 631 O O . TRP A 1 80 ? 0.276 -2.240 2.598 1.00 97.06 80 TRP A O 1
ATOM 641 N N . CYS A 1 81 ? -1.435 -2.893 3.907 1.00 96.75 81 CYS A N 1
ATOM 642 C CA . CYS A 1 81 ? -0.855 -2.455 5.180 1.00 96.75 81 CYS A CA 1
ATOM 643 C C . CYS A 1 81 ? 0.547 -3.037 5.417 1.00 96.75 81 CYS A C 1
ATOM 645 O O . CYS A 1 81 ? 1.486 -2.310 5.740 1.00 96.75 81 CYS A O 1
ATOM 647 N N . ASP A 1 82 ? 0.709 -4.343 5.224 1.00 96.12 82 ASP A N 1
ATOM 648 C CA . ASP A 1 82 ? 1.997 -5.025 5.361 1.00 96.12 82 ASP A CA 1
ATOM 649 C C . ASP A 1 82 ? 3.022 -4.568 4.301 1.00 96.12 82 ASP A C 1
ATOM 651 O O . ASP A 1 82 ? 4.200 -4.366 4.613 1.00 96.12 82 ASP A O 1
ATOM 655 N N . ALA A 1 83 ? 2.581 -4.297 3.069 1.00 97.00 83 ALA A N 1
ATOM 656 C CA . ALA A 1 83 ? 3.447 -3.781 2.014 1.00 97.00 83 ALA A CA 1
ATOM 657 C C . ALA A 1 83 ? 3.950 -2.356 2.300 1.00 97.00 83 ALA A C 1
ATOM 659 O O . ALA A 1 83 ? 5.149 -2.104 2.152 1.00 97.00 83 ALA A O 1
ATOM 660 N N . ILE A 1 84 ? 3.093 -1.436 2.755 1.00 96.62 84 ILE A N 1
ATOM 661 C CA . ILE A 1 84 ? 3.524 -0.071 3.120 1.00 96.62 84 ILE A CA 1
ATOM 662 C C . ILE A 1 84 ? 4.360 -0.055 4.406 1.00 96.62 84 ILE A C 1
ATOM 664 O O . ILE A 1 84 ? 5.251 0.780 4.554 1.00 96.62 84 ILE A O 1
ATOM 668 N N . ALA A 1 85 ? 4.138 -1.009 5.315 1.00 95.69 85 ALA A N 1
ATOM 669 C CA . ALA A 1 85 ? 4.978 -1.187 6.492 1.00 95.69 85 ALA A CA 1
ATOM 670 C C . ALA A 1 85 ? 6.372 -1.724 6.133 1.00 95.69 85 ALA A C 1
ATOM 672 O O . ALA A 1 85 ? 7.301 -1.532 6.902 1.00 95.69 85 ALA A O 1
ATOM 673 N N . SER A 1 86 ? 6.580 -2.340 4.965 1.00 95.62 86 SER A N 1
ATOM 674 C CA . SER A 1 86 ? 7.915 -2.813 4.556 1.00 95.62 86 SER A CA 1
ATOM 675 C C . SER A 1 86 ? 8.938 -1.696 4.302 1.00 95.62 86 SER A C 1
ATOM 677 O O . SER A 1 86 ? 10.133 -1.975 4.211 1.00 95.62 86 SER A O 1
ATOM 679 N N . TRP A 1 87 ? 8.487 -0.447 4.167 1.00 96.06 87 TRP A N 1
ATOM 680 C CA . TRP A 1 87 ? 9.349 0.709 3.945 1.00 96.06 87 TRP A CA 1
ATOM 681 C C . TRP A 1 87 ? 10.116 1.069 5.214 1.00 96.06 87 TRP A C 1
ATOM 683 O O . TRP A 1 87 ? 9.525 1.228 6.283 1.00 96.06 87 TRP A O 1
ATOM 693 N N . SER A 1 88 ? 11.437 1.178 5.108 1.00 93.00 88 SER A N 1
ATOM 694 C CA . SER A 1 88 ? 12.326 1.619 6.185 1.00 93.00 88 SER A CA 1
ATOM 695 C C . SER A 1 88 ? 12.323 3.138 6.317 1.00 93.00 88 SER A C 1
ATOM 697 O O . SER A 1 88 ? 12.207 3.650 7.428 1.00 93.00 88 SER A O 1
ATOM 699 N N . GLN A 1 89 ? 12.457 3.849 5.195 1.00 89.25 89 GLN A N 1
ATOM 700 C CA . GLN A 1 89 ? 12.494 5.314 5.146 1.00 89.25 89 GLN A CA 1
ATOM 701 C C . GLN A 1 89 ? 11.779 5.805 3.876 1.00 89.25 89 GLN A C 1
ATOM 703 O O . GLN A 1 89 ? 12.438 6.104 2.879 1.00 89.25 89 GLN A O 1
ATOM 708 N N . PRO A 1 90 ? 10.433 5.836 3.862 1.00 91.25 90 PRO A N 1
ATOM 709 C CA . PRO A 1 90 ? 9.696 6.396 2.734 1.00 91.25 90 PRO A CA 1
ATOM 710 C C . PRO A 1 90 ? 9.944 7.908 2.627 1.00 91.25 90 PRO A C 1
ATOM 712 O O . PRO A 1 90 ? 10.107 8.590 3.641 1.00 91.25 90 PRO A O 1
ATOM 715 N N . THR A 1 91 ? 9.933 8.438 1.402 1.00 93.19 91 THR A N 1
ATOM 716 C CA . THR A 1 91 ? 9.950 9.889 1.161 1.00 93.19 91 THR A CA 1
ATOM 717 C C . THR A 1 91 ? 8.700 10.541 1.758 1.00 93.19 91 THR A C 1
ATOM 719 O O . THR A 1 91 ? 7.670 9.886 1.930 1.00 93.19 91 THR A O 1
ATOM 722 N N . ASP A 1 92 ? 8.754 11.839 2.071 1.00 92.88 92 ASP A N 1
ATOM 723 C CA . ASP A 1 92 ? 7.604 12.541 2.659 1.00 92.88 92 ASP A CA 1
ATOM 724 C C . ASP A 1 92 ? 6.361 12.470 1.771 1.00 92.88 92 ASP A C 1
ATOM 726 O O . ASP A 1 92 ? 5.263 12.212 2.263 1.00 92.88 92 ASP A O 1
ATOM 730 N N . THR A 1 93 ? 6.543 12.613 0.458 1.00 92.12 93 THR A N 1
ATOM 731 C CA . THR A 1 93 ? 5.468 12.461 -0.526 1.00 92.12 93 THR A CA 1
ATOM 732 C C . THR A 1 93 ? 4.850 11.069 -0.457 1.00 92.12 93 THR A C 1
ATOM 734 O O . THR A 1 93 ? 3.631 10.935 -0.358 1.00 92.12 93 THR A O 1
ATOM 737 N N . LEU A 1 94 ? 5.673 10.019 -0.458 1.00 94.94 94 LEU A N 1
ATOM 738 C CA . LEU A 1 94 ? 5.180 8.648 -0.413 1.00 94.94 94 LEU A CA 1
ATOM 739 C C . LEU A 1 94 ? 4.478 8.337 0.918 1.00 94.94 94 LEU A C 1
ATOM 741 O O . LEU A 1 94 ? 3.416 7.716 0.937 1.00 94.94 94 LEU A O 1
ATOM 745 N N . ARG A 1 95 ? 5.028 8.835 2.030 1.00 94.44 95 ARG A N 1
ATOM 746 C CA . ARG A 1 95 ? 4.424 8.719 3.360 1.00 94.44 95 ARG A CA 1
ATOM 747 C C . ARG A 1 95 ? 3.041 9.372 3.414 1.00 94.44 95 ARG A C 1
ATOM 749 O O . ARG A 1 95 ? 2.124 8.778 3.977 1.00 94.44 95 ARG A O 1
ATOM 756 N N . GLN A 1 96 ? 2.876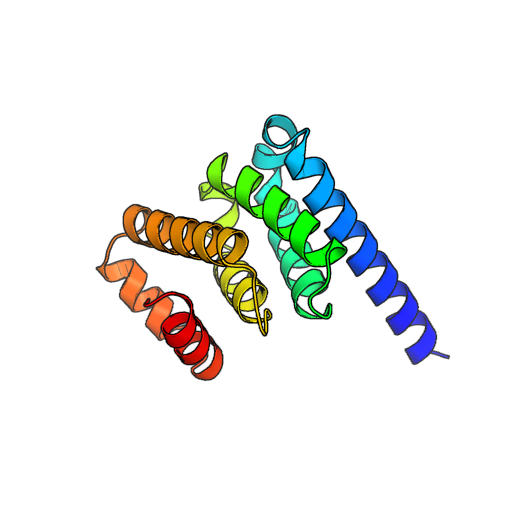 10.548 2.806 1.00 94.62 96 GLN A N 1
ATOM 757 C CA . GLN A 1 96 ? 1.577 11.222 2.706 1.00 94.62 96 GLN A CA 1
ATOM 758 C C . GLN A 1 96 ? 0.576 10.413 1.875 1.00 94.62 96 GLN A C 1
ATOM 760 O O . GLN A 1 96 ? -0.566 10.251 2.299 1.00 94.62 96 GLN A O 1
ATOM 765 N N . LEU A 1 97 ? 0.994 9.845 0.737 1.00 96.31 97 LEU A N 1
ATOM 766 C CA . LEU A 1 97 ? 0.125 8.981 -0.075 1.00 96.31 97 LEU A CA 1
ATOM 767 C C . LEU A 1 97 ? -0.385 7.775 0.726 1.00 96.31 97 LEU A C 1
ATOM 769 O O . LEU A 1 97 ? -1.579 7.472 0.702 1.00 96.31 97 LEU A O 1
ATOM 773 N N . PHE A 1 98 ? 0.499 7.116 1.477 1.00 96.94 98 PHE A N 1
ATOM 774 C CA . PHE A 1 98 ? 0.128 5.983 2.325 1.00 96.94 98 PHE A CA 1
ATOM 775 C C . PHE A 1 98 ? -0.827 6.380 3.453 1.00 96.94 98 PHE A C 1
ATOM 777 O O . PHE A 1 98 ? -1.841 5.707 3.652 1.00 96.94 98 PHE A O 1
ATOM 784 N N . ALA A 1 99 ? -0.544 7.483 4.151 1.00 95.19 99 ALA A N 1
ATOM 785 C CA . ALA A 1 99 ? -1.411 8.004 5.205 1.00 95.19 99 ALA A CA 1
ATOM 786 C C . ALA A 1 99 ? -2.814 8.345 4.674 1.00 95.19 99 ALA A C 1
ATOM 788 O O . ALA A 1 99 ? -3.811 7.951 5.277 1.00 95.19 99 ALA A O 1
ATOM 789 N N . ASN A 1 100 ? -2.898 8.987 3.505 1.00 95.00 100 ASN A N 1
ATOM 790 C CA . ASN A 1 100 ? -4.169 9.349 2.879 1.00 95.00 100 ASN A CA 1
ATOM 791 C C . ASN A 1 100 ? -5.018 8.118 2.538 1.00 95.00 100 ASN A C 1
ATOM 793 O O . ASN A 1 100 ? -6.230 8.132 2.755 1.00 95.00 100 ASN A O 1
ATOM 797 N N . ILE A 1 101 ? -4.402 7.037 2.046 1.00 96.50 101 ILE A N 1
ATOM 798 C CA . ILE A 1 101 ? -5.114 5.782 1.761 1.00 96.50 101 ILE A CA 1
ATOM 799 C C . ILE A 1 101 ? -5.619 5.135 3.054 1.00 96.50 101 ILE A C 1
ATOM 801 O O . ILE A 1 101 ? -6.778 4.728 3.112 1.00 96.50 101 ILE A O 1
ATOM 805 N N . LEU A 1 102 ? -4.786 5.069 4.100 1.00 95.31 102 LEU A N 1
ATOM 806 C CA . LEU A 1 102 ? -5.192 4.535 5.407 1.00 95.31 102 LEU A CA 1
ATOM 807 C C . LEU A 1 102 ? -6.368 5.327 5.994 1.00 95.31 102 LEU A C 1
ATOM 809 O O . LEU A 1 102 ? -7.353 4.738 6.439 1.00 95.31 102 LEU A O 1
ATOM 813 N N . GLN A 1 103 ? -6.295 6.658 5.944 1.00 93.50 103 GLN A N 1
ATOM 814 C CA . GLN A 1 103 ? -7.358 7.535 6.421 1.00 93.50 103 GLN A CA 1
ATOM 815 C C . GLN A 1 103 ? -8.640 7.380 5.595 1.00 93.50 103 GLN A C 1
ATOM 817 O O . GLN A 1 103 ? -9.723 7.276 6.166 1.00 93.50 103 GLN A O 1
ATOM 822 N N . SER A 1 104 ? -8.529 7.319 4.267 1.00 92.81 104 SER A N 1
ATOM 823 C CA . SER A 1 104 ? -9.681 7.125 3.376 1.00 92.81 104 SER A CA 1
ATOM 824 C C . SER A 1 104 ? -10.369 5.789 3.643 1.00 92.81 104 SER A C 1
ATOM 826 O O . SER A 1 104 ? -11.594 5.729 3.732 1.00 92.81 104 SER A O 1
ATOM 828 N N . PHE A 1 105 ? -9.586 4.730 3.858 1.00 93.44 105 PHE A N 1
ATOM 829 C CA . PHE A 1 105 ? -10.117 3.422 4.220 1.00 93.44 105 PHE A CA 1
ATOM 830 C C . PHE A 1 105 ? -10.839 3.459 5.567 1.00 93.44 105 PHE A C 1
ATOM 832 O O . PHE A 1 105 ? -11.969 2.982 5.668 1.00 93.44 105 PHE A O 1
ATOM 839 N N . LYS A 1 106 ? -10.225 4.076 6.586 1.00 93.62 106 LYS A N 1
ATOM 840 C CA . LYS A 1 106 ? -10.842 4.280 7.903 1.00 93.62 106 LYS A CA 1
ATOM 841 C C . LYS A 1 106 ? -12.188 4.999 7.788 1.00 93.62 106 LYS A C 1
ATOM 843 O O . LYS A 1 106 ? -13.165 4.547 8.380 1.00 93.62 106 LYS A O 1
ATOM 848 N N . LEU A 1 107 ? -12.251 6.083 7.011 1.00 92.56 107 LEU A N 1
ATOM 849 C CA . LEU A 1 107 ? -13.490 6.828 6.772 1.00 92.56 107 LEU A CA 1
ATOM 850 C C . LEU A 1 107 ? -14.552 5.966 6.076 1.00 92.56 107 LEU A C 1
ATOM 852 O O . LEU A 1 107 ? -15.726 6.047 6.426 1.00 92.56 107 LEU A O 1
ATOM 856 N N . GLN A 1 108 ? -14.146 5.124 5.125 1.00 90.50 108 GLN A N 1
ATOM 857 C CA . GLN A 1 108 ? -15.057 4.271 4.366 1.00 90.50 108 GLN A CA 1
ATOM 858 C C . GLN A 1 108 ? -15.661 3.137 5.207 1.00 90.50 108 GLN A C 1
ATOM 860 O O . GLN A 1 108 ? -16.846 2.840 5.065 1.00 90.50 108 GLN A O 1
ATOM 865 N N . VAL A 1 109 ? -14.867 2.488 6.066 1.00 90.38 109 VAL A N 1
ATOM 866 C CA . VAL A 1 109 ? -15.349 1.368 6.899 1.00 90.38 109 VAL A CA 1
ATOM 867 C C . VAL A 1 109 ? -15.973 1.828 8.221 1.00 90.38 109 VAL A C 1
ATOM 869 O O . VAL A 1 109 ? -16.748 1.080 8.821 1.00 90.38 109 VAL A O 1
ATOM 872 N N . GLY A 1 110 ? -15.663 3.050 8.663 1.00 93.81 110 GLY A N 1
ATOM 873 C CA . GLY A 1 110 ? -16.096 3.631 9.932 1.00 93.81 110 GLY A CA 1
ATOM 874 C C . GLY A 1 110 ? -15.231 3.205 11.123 1.00 93.81 110 GLY A C 1
ATOM 875 O O . GLY A 1 110 ? -14.589 2.153 11.106 1.00 93.81 110 GLY A O 1
ATOM 876 N N . ASP A 1 111 ? -15.238 4.012 12.190 1.00 93.25 111 ASP A N 1
ATOM 877 C CA . ASP A 1 111 ? -14.328 3.848 13.336 1.00 93.25 111 ASP A CA 1
ATOM 878 C C . ASP A 1 111 ? -14.421 2.470 14.004 1.00 93.25 111 ASP A C 1
ATOM 880 O O . ASP A 1 111 ? -13.396 1.871 14.312 1.00 93.25 111 ASP A O 1
ATOM 884 N N . VAL A 1 112 ? -15.628 1.923 14.179 1.00 95.00 112 VAL A N 1
ATOM 885 C CA . VAL A 1 112 ? -15.822 0.618 14.840 1.00 95.00 112 VAL A CA 1
ATOM 886 C C . VAL A 1 112 ? -15.172 -0.514 14.040 1.00 95.00 112 VAL A C 1
ATOM 888 O O . VAL A 1 112 ? -14.410 -1.313 14.587 1.00 95.00 112 VAL A O 1
ATOM 891 N N . ASN A 1 113 ? -15.436 -0.574 12.731 1.00 94.06 113 ASN A N 1
ATOM 892 C CA . ASN A 1 113 ? -14.851 -1.597 11.864 1.00 94.06 113 ASN A CA 1
ATOM 893 C C . ASN A 1 113 ? -13.345 -1.390 11.701 1.00 94.06 113 ASN A C 1
ATOM 895 O O . ASN A 1 113 ? -12.600 -2.367 11.655 1.00 94.06 113 ASN A O 1
ATOM 899 N N . TRP A 1 114 ? -12.893 -0.135 11.667 1.00 94.19 114 TRP A N 1
ATOM 900 C CA . TRP A 1 114 ? -11.475 0.197 11.650 1.00 94.19 114 TRP A CA 1
ATOM 901 C C . TRP A 1 114 ? -10.758 -0.311 12.901 1.00 94.19 114 TRP A C 1
ATOM 903 O O . TRP A 1 114 ? -9.749 -1.001 12.788 1.00 94.19 114 TRP A O 1
ATOM 913 N N . THR A 1 115 ? -11.291 -0.042 14.096 1.00 93.81 115 THR A N 1
ATOM 914 C CA . THR A 1 115 ? -10.711 -0.539 15.350 1.00 93.81 115 THR A CA 1
ATOM 915 C C . THR A 1 115 ? -10.657 -2.065 15.371 1.00 93.81 115 THR A C 1
ATOM 917 O O . THR A 1 115 ? -9.614 -2.625 15.712 1.00 93.81 115 THR A O 1
ATOM 920 N N . ASN A 1 116 ? -11.726 -2.742 14.943 1.00 94.38 116 ASN A N 1
ATOM 921 C CA . ASN A 1 116 ? -11.746 -4.204 14.838 1.00 94.38 116 ASN A CA 1
ATOM 922 C C . ASN A 1 116 ? -10.678 -4.720 13.859 1.00 94.38 116 ASN A C 1
ATOM 924 O O . ASN A 1 116 ? -9.971 -5.677 14.171 1.00 94.38 116 ASN A O 1
ATOM 928 N N . PHE A 1 117 ? -10.514 -4.066 12.706 1.00 93.69 117 PHE A N 1
ATOM 929 C CA . PHE A 1 117 ? -9.476 -4.397 11.729 1.00 93.69 117 PHE A CA 1
ATOM 930 C C . PHE A 1 117 ? -8.065 -4.224 12.313 1.00 93.69 117 PHE A C 1
ATOM 932 O O . PHE A 1 117 ? -7.257 -5.149 12.253 1.00 93.69 117 PHE A O 1
ATOM 939 N N . ILE A 1 118 ? -7.776 -3.083 12.949 1.00 93.19 118 ILE A N 1
ATOM 940 C CA . ILE A 1 118 ? -6.472 -2.805 13.573 1.00 93.19 118 ILE A CA 1
ATOM 941 C C . ILE A 1 118 ? -6.145 -3.804 14.691 1.00 93.19 118 ILE A C 1
ATOM 943 O O . ILE A 1 118 ? -4.989 -4.200 14.851 1.00 93.19 118 ILE A O 1
ATOM 947 N N . GLN A 1 119 ? -7.143 -4.252 15.455 1.00 92.19 119 GLN A N 1
ATOM 948 C CA . GLN A 1 119 ? -6.954 -5.268 16.495 1.00 92.19 119 GLN A CA 1
ATOM 949 C C . GLN A 1 119 ? -6.589 -6.648 15.932 1.00 92.19 119 GLN A C 1
ATOM 951 O O . GLN A 1 119 ? -5.881 -7.396 16.605 1.00 92.19 119 GLN A O 1
ATOM 956 N N . GLN A 1 120 ? -7.029 -6.969 14.714 1.00 93.38 120 GLN A N 1
ATOM 957 C CA . GLN A 1 120 ? -6.705 -8.224 14.027 1.00 93.38 120 GLN A CA 1
ATOM 958 C C . GLN A 1 120 ? -5.322 -8.210 13.363 1.00 93.38 120 GLN A C 1
ATOM 960 O O . GLN A 1 120 ? -4.803 -9.271 13.007 1.00 93.38 120 GLN A O 1
ATOM 965 N N . LEU A 1 121 ? -4.707 -7.035 13.189 1.00 93.31 121 LEU A N 1
ATOM 966 C CA . LEU A 1 121 ? -3.361 -6.943 12.633 1.00 93.31 121 LEU A CA 1
ATOM 967 C C . LEU A 1 121 ? -2.332 -7.582 13.581 1.00 93.31 121 LEU A C 1
ATOM 969 O O . LEU A 1 121 ? -2.409 -7.393 14.799 1.00 93.31 121 LEU A O 1
ATOM 973 N N . PRO A 1 122 ? -1.306 -8.271 13.044 1.00 94.50 122 PRO A N 1
ATOM 974 C CA . PRO A 1 122 ? -0.180 -8.731 13.847 1.00 94.50 122 PRO A CA 1
ATOM 975 C C . PRO A 1 122 ? 0.446 -7.573 14.651 1.00 94.50 122 PRO A C 1
ATOM 977 O O . PRO A 1 122 ? 0.658 -6.499 14.076 1.00 94.50 122 PRO A O 1
ATOM 980 N N . PRO A 1 123 ? 0.815 -7.769 15.935 1.00 93.19 123 PRO A N 1
ATOM 981 C CA . PRO A 1 123 ? 1.382 -6.709 16.776 1.00 93.19 123 PRO A CA 1
ATOM 982 C C . PRO A 1 123 ? 2.522 -5.895 16.134 1.00 93.19 123 PRO A C 1
ATOM 984 O O . PRO A 1 123 ? 2.408 -4.669 16.116 1.00 93.19 123 PRO A O 1
ATOM 987 N N . PRO A 1 124 ? 3.554 -6.511 15.510 1.00 92.75 124 PRO A N 1
ATOM 988 C CA . PRO A 1 124 ? 4.646 -5.740 14.911 1.00 92.75 124 PRO A CA 1
ATOM 989 C C . PRO A 1 124 ? 4.205 -4.910 13.698 1.00 92.75 124 PRO A C 1
ATOM 991 O O . PRO A 1 124 ? 4.786 -3.862 13.423 1.00 92.75 124 PRO A O 1
ATOM 994 N N . LEU A 1 125 ? 3.170 -5.350 12.972 1.00 93.62 125 LEU A N 1
ATOM 995 C CA . LEU A 1 125 ? 2.608 -4.571 11.871 1.00 93.62 125 LEU A CA 1
ATOM 996 C C . LEU A 1 125 ? 1.875 -3.341 12.411 1.00 93.62 125 LEU A C 1
ATOM 998 O O . LEU A 1 125 ? 2.108 -2.230 11.940 1.00 93.62 125 LEU A O 1
ATOM 1002 N N . ARG A 1 126 ? 1.030 -3.532 13.427 1.00 93.31 126 ARG A N 1
ATOM 1003 C CA . ARG A 1 126 ? 0.276 -2.445 14.060 1.00 93.31 126 ARG A CA 1
ATOM 1004 C C . ARG A 1 126 ? 1.196 -1.369 14.634 1.00 93.31 126 ARG A C 1
ATOM 1006 O O . ARG A 1 126 ? 0.997 -0.195 14.346 1.00 93.31 126 ARG A O 1
ATOM 1013 N N . GLU A 1 127 ? 2.217 -1.761 15.393 1.00 92.06 127 GLU A N 1
ATOM 1014 C CA . GLU A 1 127 ? 3.193 -0.827 15.978 1.00 92.06 127 GLU A CA 1
ATOM 1015 C C . GLU A 1 127 ? 3.910 -0.006 14.906 1.00 92.06 127 GLU A C 1
ATOM 1017 O O . GLU A 1 127 ? 4.068 1.209 15.035 1.00 92.06 127 GLU A O 1
ATOM 1022 N N . ARG A 1 128 ? 4.296 -0.660 13.807 1.00 92.12 128 ARG A N 1
ATOM 1023 C CA . ARG A 1 128 ? 4.969 0.013 12.701 1.00 92.12 128 ARG A CA 1
ATOM 1024 C C . ARG A 1 128 ? 4.056 1.013 12.000 1.00 92.12 128 ARG A C 1
ATOM 1026 O O . ARG A 1 128 ? 4.488 2.124 11.706 1.00 92.12 128 ARG A O 1
ATOM 1033 N N . LEU A 1 129 ? 2.802 0.647 11.752 1.00 92.25 129 LEU A N 1
ATOM 1034 C CA . LEU A 1 129 ? 1.850 1.564 11.133 1.00 92.25 129 LEU A CA 1
ATOM 1035 C C . LEU A 1 129 ? 1.526 2.758 12.044 1.00 92.25 129 LEU A C 1
ATOM 1037 O O . LEU A 1 129 ? 1.480 3.884 11.552 1.00 92.25 129 LEU A O 1
ATOM 1041 N N . ALA A 1 130 ? 1.382 2.536 13.352 1.00 90.88 130 ALA A N 1
ATOM 1042 C CA . ALA A 1 130 ? 1.177 3.606 14.328 1.00 90.88 130 ALA A CA 1
ATOM 1043 C C . ALA A 1 130 ? 2.362 4.590 14.352 1.00 90.88 130 ALA A C 1
ATOM 1045 O O . ALA A 1 130 ? 2.163 5.804 14.352 1.00 90.88 130 ALA A O 1
ATOM 1046 N N . LEU A 1 131 ? 3.598 4.078 14.291 1.00 88.44 131 LEU A N 1
ATOM 1047 C CA . LEU A 1 131 ? 4.812 4.899 14.300 1.00 88.44 131 LEU A CA 1
ATOM 1048 C C . LEU A 1 131 ? 4.942 5.791 13.057 1.00 88.44 131 LEU A C 1
ATOM 1050 O O . LEU A 1 131 ? 5.324 6.954 13.174 1.00 88.44 131 LEU A O 1
ATOM 1054 N N . PHE A 1 132 ? 4.641 5.261 11.868 1.00 84.19 132 PHE A N 1
ATOM 1055 C CA . PHE A 1 132 ? 4.849 5.987 10.609 1.00 84.19 132 PHE A CA 1
ATOM 1056 C C . PHE A 1 132 ? 3.640 6.806 10.145 1.00 84.19 132 PHE A C 1
ATOM 1058 O O . PHE A 1 132 ? 3.833 7.828 9.480 1.00 84.19 132 PHE A O 1
ATOM 1065 N N . TYR A 1 133 ? 2.421 6.375 10.481 1.00 86.56 133 TYR A N 1
ATOM 1066 C CA . TYR A 1 133 ? 1.181 6.922 9.914 1.00 86.56 133 TYR A CA 1
ATOM 1067 C C . TYR A 1 133 ? 0.144 7.347 10.963 1.00 86.56 133 TYR A C 1
ATOM 1069 O O . TYR A 1 133 ? -0.921 7.815 10.575 1.00 86.56 133 TYR A O 1
ATOM 1077 N N . GLN A 1 134 ? 0.451 7.228 12.262 1.00 79.44 134 GLN A N 1
ATOM 1078 C CA . GLN A 1 134 ? -0.408 7.679 13.370 1.00 79.44 134 GLN A CA 1
ATOM 1079 C C . GLN A 1 134 ? -1.823 7.067 13.357 1.00 79.44 134 GLN A C 1
ATOM 1081 O O . GLN A 1 134 ? -2.806 7.755 13.639 1.00 79.44 134 GLN A O 1
ATOM 1086 N N . ILE A 1 135 ? -1.922 5.777 13.014 1.00 70.94 135 ILE A N 1
ATOM 1087 C CA . ILE A 1 135 ? -3.178 5.008 13.044 1.00 70.94 135 ILE A CA 1
ATOM 1088 C C . ILE A 1 135 ? -3.377 4.197 14.320 1.00 70.94 135 ILE A C 1
ATOM 1090 O O . ILE A 1 135 ? -2.363 3.819 14.949 1.00 70.94 135 ILE A O 1
#

pLDDT: mean 92.79, std 6.97, range [55.12, 98.25]

Radius of gyration: 14.76 Å; chains: 1; bounding box: 35×40×34 Å

Secondary structure (DSSP, 8-state):
-HHHHHHHHHHHHHHHHHHHHHHHHHSHHHHGGGHHHHHHHHHHHHTTSPSSHHHHHHHHHHHHHHHH-GGGGGGGHHHHHHHHHT-SS--HHHHHHHHHHHHHHHHHH-HHHHHHHHHHS-HHHHHHHHHHH--

Foldseek 3Di:
DVVVVVVVVLVVLLVVLLVLLLCLVPVLLVCLVVCLVCVQSSLVSLLPDADDPSSLSSLVSVLSSCVNHVVSCVVPVLSVLSSVLSHPDDDPVSLVSSLVSLVVVCVVCDVVVNVVVLVPHDPVSSVSCCVSRVD